Protein AF-A0A937CTL6-F1 (afdb_monomer_lite)

pLDDT: mean 84.27, std 17.91, range [35.34, 97.94]

Organism: NCBI:txid1926872

Sequence (96 aa):
MKAITSAIAAGLLLISTAQAANVYKFTFTDVEYPDATFGTVRAGVKVVKRSTVTVCDYFGPSDQYLGQYQNTDNASTDAPVVEAYCLARFPSRVVR

Foldseek 3Di:
DDDDPDDDDDDDPPPDDDDPPFKAWDKDAQDQAPVRFGGIWIWIWGHDDPWIKIKIWTAGPPRHTPAIDIDTPDPDSDHVSSSVVNRVCSVVGDDD

Radius of gyration: 14.57 Å; chains: 1; bounding box: 39×39×30 Å

Secondary structure (DSSP, 8-state):
--------------------TTEEEEEEEEEEPTTS-EEEEEEEEEEETTEEEEEEEEE-GGG-EEEEEEES------HHHHHHHHHHHGGG-B--

Structure (mmCIF, N/CA/C/O backbone):
data_AF-A0A937CTL6-F1
#
_entry.id   AF-A0A937CTL6-F1
#
loop_
_atom_site.group_PDB
_atom_site.id
_atom_site.type_symbol
_atom_site.label_atom_id
_atom_site.label_alt_id
_atom_site.label_comp_id
_atom_site.label_asym_id
_atom_site.label_entity_id
_atom_site.label_seq_id
_atom_site.pdbx_PDB_ins_code
_atom_site.Cartn_x
_atom_site.Cartn_y
_atom_site.Cartn_z
_atom_site.occupancy
_atom_site.B_iso_or_equiv
_atom_site.auth_seq_id
_atom_site.auth_comp_id
_atom_site.auth_asym_id
_atom_site.auth_atom_id
_atom_site.pdbx_PDB_model_num
ATOM 1 N N . MET A 1 1 ? -21.455 -30.297 8.202 1.00 45.47 1 MET A N 1
ATOM 2 C CA . MET A 1 1 ? -20.353 -29.338 7.982 1.00 45.47 1 MET A CA 1
ATOM 3 C C . MET A 1 1 ? -20.333 -29.014 6.497 1.00 45.47 1 MET A C 1
ATOM 5 O O . MET A 1 1 ? -20.111 -29.917 5.704 1.00 45.47 1 MET A O 1
ATOM 9 N N . LYS A 1 2 ? -20.702 -27.793 6.106 1.00 35.34 2 LYS A N 1
ATOM 10 C CA . LYS A 1 2 ? -20.700 -27.341 4.707 1.00 35.34 2 LYS A CA 1
ATOM 11 C C . LYS A 1 2 ? -19.927 -26.029 4.675 1.00 35.34 2 LYS A C 1
ATOM 13 O O . LYS A 1 2 ? -20.362 -25.060 5.287 1.00 35.34 2 LYS A O 1
ATOM 18 N N . ALA A 1 3 ? -18.756 -26.060 4.047 1.00 43.97 3 ALA A N 1
ATOM 19 C CA . ALA A 1 3 ? -17.941 -24.884 3.793 1.00 43.97 3 ALA A CA 1
ATOM 20 C C . ALA A 1 3 ? -18.724 -23.948 2.865 1.00 43.97 3 ALA A C 1
ATOM 22 O O . ALA A 1 3 ? -19.159 -24.365 1.792 1.00 43.97 3 ALA A O 1
ATOM 23 N N . ILE A 1 4 ? -18.950 -22.715 3.311 1.00 50.12 4 ILE A N 1
ATOM 24 C CA . ILE A 1 4 ? -19.524 -21.658 2.484 1.00 50.12 4 ILE A CA 1
ATOM 25 C C . ILE A 1 4 ? -18.341 -20.881 1.924 1.00 50.12 4 ILE A C 1
ATOM 27 O O . ILE A 1 4 ? -17.684 -20.115 2.623 1.00 50.12 4 ILE A O 1
ATOM 31 N N . THR A 1 5 ? -18.039 -21.161 0.663 1.00 52.16 5 THR A N 1
ATOM 32 C CA . THR A 1 5 ? -17.078 -20.435 -0.159 1.00 52.16 5 THR A CA 1
ATOM 33 C C . THR A 1 5 ? -17.691 -19.076 -0.501 1.00 52.16 5 THR A C 1
ATOM 35 O O . THR A 1 5 ? -18.469 -18.967 -1.447 1.00 52.16 5 THR A O 1
ATOM 38 N N . SER A 1 6 ? -17.402 -18.044 0.292 1.00 49.31 6 SER A N 1
ATOM 39 C CA . SER A 1 6 ? -17.779 -16.667 -0.045 1.00 49.31 6 SER A CA 1
ATOM 40 C C . SER A 1 6 ? -16.796 -16.117 -1.076 1.00 49.31 6 SER A C 1
ATOM 42 O O . SER A 1 6 ? -15.663 -15.772 -0.753 1.00 49.31 6 SER A O 1
ATOM 44 N N . ALA A 1 7 ? -17.230 -16.078 -2.333 1.00 52.22 7 ALA A N 1
ATOM 45 C CA . ALA A 1 7 ? -16.538 -15.390 -3.412 1.00 52.22 7 ALA A CA 1
ATOM 46 C C . ALA A 1 7 ? -16.684 -13.872 -3.215 1.00 52.22 7 ALA A C 1
ATOM 48 O O . ALA A 1 7 ? -17.780 -13.330 -3.351 1.00 52.22 7 ALA A O 1
ATOM 49 N N . ILE A 1 8 ? -15.588 -13.192 -2.878 1.00 54.28 8 ILE A N 1
ATOM 50 C CA . ILE A 1 8 ? -15.531 -11.728 -2.830 1.00 54.28 8 ILE A CA 1
ATOM 51 C C . ILE A 1 8 ? -15.243 -11.247 -4.254 1.00 54.28 8 ILE A C 1
ATOM 53 O O . ILE A 1 8 ? -14.138 -11.401 -4.768 1.00 54.28 8 ILE A O 1
ATOM 57 N N . ALA A 1 9 ? -16.268 -10.711 -4.913 1.00 57.66 9 ALA A N 1
ATOM 58 C CA . ALA A 1 9 ? -16.143 -10.024 -6.190 1.00 57.66 9 ALA A CA 1
ATOM 59 C C . ALA A 1 9 ? -15.862 -8.536 -5.925 1.00 57.66 9 ALA A C 1
ATOM 61 O O . ALA A 1 9 ? -16.790 -7.745 -5.773 1.00 57.66 9 ALA A O 1
ATOM 62 N N . ALA A 1 10 ? -14.583 -8.164 -5.842 1.00 60.28 10 ALA A N 1
ATOM 63 C CA . ALA A 1 10 ? -14.155 -6.767 -5.812 1.00 60.28 10 ALA A CA 1
ATOM 64 C C . ALA A 1 10 ? -13.990 -6.257 -7.255 1.00 60.28 10 ALA A C 1
ATOM 66 O O . ALA A 1 10 ? -13.235 -6.819 -8.051 1.00 60.28 10 ALA A O 1
ATOM 67 N N . GLY A 1 11 ? -14.758 -5.230 -7.622 1.00 57.00 11 GLY A N 1
ATOM 68 C CA . GLY A 1 11 ? -14.770 -4.658 -8.966 1.00 57.00 11 GLY A CA 1
ATOM 69 C C . GLY A 1 11 ? -13.509 -3.845 -9.259 1.00 57.00 11 GLY A C 1
ATOM 70 O O . GLY A 1 11 ? -13.291 -2.798 -8.658 1.00 57.00 11 GLY A O 1
ATOM 71 N N . LEU A 1 12 ? -12.702 -4.294 -10.225 1.00 59.66 12 LEU A N 1
ATOM 72 C CA . LEU A 1 12 ? -11.581 -3.522 -10.762 1.00 59.66 12 LEU A CA 1
ATOM 73 C C . LEU A 1 12 ? -12.092 -2.391 -11.671 1.00 59.66 12 LEU A C 1
ATOM 75 O O . LEU A 1 12 ? -12.471 -2.629 -12.818 1.00 59.66 12 LEU A O 1
ATOM 79 N N . LEU A 1 13 ? -12.024 -1.144 -11.203 1.00 59.56 13 LEU A N 1
ATOM 80 C CA . LEU A 1 13 ? -12.083 0.030 -12.077 1.00 59.56 13 LEU A CA 1
ATOM 81 C C . LEU A 1 13 ? -10.671 0.352 -12.590 1.00 59.56 13 LEU A C 1
ATOM 83 O O . LEU A 1 13 ? -9.899 1.073 -11.961 1.00 59.56 13 LEU A O 1
ATOM 87 N N . LEU A 1 14 ? -10.328 -0.203 -13.756 1.00 59.59 14 LEU A N 1
ATOM 88 C CA . LEU A 1 14 ? -9.076 0.064 -14.471 1.00 59.59 14 LEU A CA 1
ATOM 89 C C . LEU A 1 14 ? -9.126 1.437 -15.160 1.00 59.59 14 LEU A C 1
ATOM 91 O O . LEU A 1 14 ? -9.351 1.540 -16.365 1.00 59.59 14 LEU A O 1
ATOM 95 N N 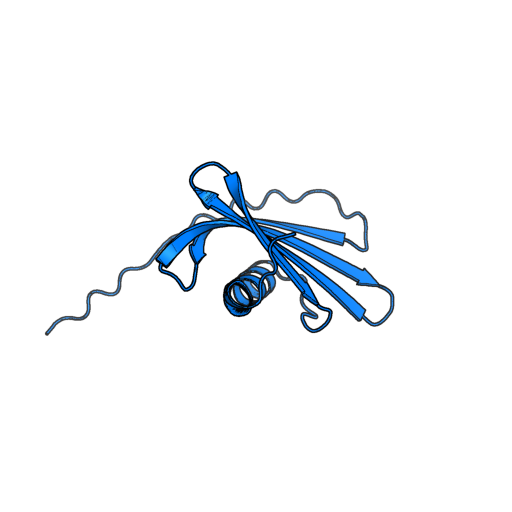. ILE A 1 15 ? -8.893 2.513 -14.411 1.00 56.44 15 ILE A N 1
ATOM 96 C CA . ILE A 1 15 ? -8.577 3.819 -15.005 1.00 56.44 15 ILE A CA 1
ATOM 97 C C . ILE A 1 15 ? -7.104 3.842 -15.428 1.00 56.44 15 ILE A C 1
ATOM 99 O O . ILE A 1 15 ? -6.204 4.173 -14.657 1.00 56.44 15 ILE A O 1
ATOM 103 N N . SER A 1 16 ? -6.852 3.468 -16.683 1.00 50.62 16 SER A N 1
ATOM 104 C CA . SER A 1 16 ? -5.542 3.575 -17.326 1.00 50.62 16 SER A CA 1
ATOM 105 C C . SER A 1 16 ? -5.164 5.050 -17.506 1.00 50.62 16 SER A C 1
ATOM 107 O O . SER A 1 16 ? -5.600 5.700 -18.458 1.00 50.62 16 SER A O 1
ATOM 109 N N . THR A 1 17 ? -4.362 5.598 -16.593 1.00 48.78 17 THR A N 1
ATOM 110 C CA . THR A 1 17 ? -3.760 6.927 -16.763 1.00 48.78 17 THR A CA 1
ATOM 111 C C . THR A 1 17 ? -2.415 6.811 -17.479 1.00 48.78 17 THR A C 1
ATOM 113 O O . THR A 1 17 ? -1.661 5.857 -17.295 1.00 48.78 17 THR A O 1
ATOM 116 N N . ALA A 1 18 ? -2.172 7.763 -18.380 1.00 47.56 18 ALA A N 1
ATOM 117 C CA . ALA A 1 18 ? -1.093 7.763 -19.357 1.00 47.56 18 ALA A CA 1
ATOM 118 C C . ALA A 1 18 ? 0.303 7.529 -18.747 1.00 47.56 18 ALA A C 1
ATOM 120 O O . ALA A 1 18 ? 0.665 8.102 -17.719 1.00 47.56 18 ALA A O 1
ATOM 121 N N . GLN A 1 19 ? 1.096 6.706 -19.441 1.00 45.69 19 GLN A N 1
ATOM 122 C CA . GLN A 1 19 ? 2.461 6.324 -19.087 1.00 45.69 19 GLN A CA 1
ATOM 123 C C . GLN A 1 19 ? 3.401 7.542 -19.072 1.00 45.69 19 GLN A C 1
ATOM 125 O O . GLN A 1 19 ? 4.011 7.895 -20.080 1.00 45.69 19 GLN A O 1
ATOM 130 N N . ALA A 1 20 ? 3.608 8.144 -17.902 1.00 48.59 20 ALA A N 1
ATOM 131 C CA . ALA A 1 20 ? 4.922 8.687 -17.589 1.00 48.59 20 ALA A CA 1
ATOM 132 C C . ALA A 1 20 ? 5.831 7.466 -17.391 1.00 48.59 20 ALA A C 1
ATOM 134 O O . ALA A 1 20 ? 5.725 6.793 -16.370 1.00 48.59 20 ALA A O 1
ATOM 135 N N . ALA A 1 21 ? 6.655 7.148 -18.396 1.00 58.78 21 ALA A N 1
ATOM 136 C CA . ALA A 1 21 ? 7.262 5.834 -18.680 1.00 58.78 21 ALA A CA 1
ATOM 137 C C . ALA A 1 21 ? 8.116 5.157 -17.577 1.00 58.78 21 ALA A C 1
ATOM 139 O O . ALA A 1 21 ? 8.781 4.166 -17.844 1.00 58.78 21 ALA A O 1
ATOM 140 N N . ASN A 1 22 ? 8.127 5.664 -16.344 1.00 78.88 22 ASN A N 1
ATOM 141 C CA . ASN A 1 22 ? 8.881 5.111 -15.224 1.00 78.88 22 ASN A CA 1
ATOM 142 C C . ASN A 1 22 ? 8.119 5.137 -13.889 1.00 78.88 22 ASN A C 1
ATOM 144 O O . ASN A 1 22 ? 8.728 4.834 -12.869 1.00 78.88 22 ASN A O 1
ATOM 148 N N . VAL A 1 23 ? 6.842 5.538 -13.845 1.00 88.75 23 VAL A N 1
ATOM 149 C CA . VAL A 1 23 ? 6.051 5.555 -12.601 1.00 88.75 23 VAL A CA 1
ATOM 150 C C . VAL A 1 23 ? 4.655 4.998 -12.854 1.00 88.75 23 VAL A C 1
ATOM 152 O O . VAL A 1 23 ? 3.878 5.577 -13.606 1.00 88.75 23 VAL A O 1
ATOM 155 N N . TYR A 1 24 ? 4.329 3.914 -12.163 1.00 91.81 24 TYR A N 1
ATOM 156 C CA . TYR A 1 24 ? 3.013 3.294 -12.125 1.00 91.81 24 TYR A CA 1
ATOM 157 C C . TYR A 1 24 ? 2.333 3.701 -10.825 1.00 91.81 24 TYR A C 1
ATOM 159 O O . TYR A 1 24 ? 2.948 3.636 -9.761 1.00 91.81 24 TYR A O 1
ATOM 167 N N . LYS A 1 25 ? 1.084 4.153 -10.905 1.00 94.06 25 LYS A N 1
ATOM 168 C CA . LYS A 1 25 ? 0.287 4.527 -9.737 1.00 94.06 25 LYS A CA 1
ATOM 169 C C . LYS A 1 25 ? -0.948 3.649 -9.677 1.00 94.06 25 LYS A C 1
ATOM 171 O O . LYS A 1 25 ? -1.616 3.466 -10.690 1.00 94.06 25 LYS A O 1
ATOM 176 N N . PHE A 1 26 ? -1.249 3.159 -8.487 1.00 95.12 26 PHE A N 1
ATOM 177 C CA . PHE A 1 26 ? -2.394 2.311 -8.215 1.00 95.12 26 PHE A CA 1
ATOM 178 C C . PHE A 1 26 ? -3.183 2.886 -7.050 1.00 95.12 26 PHE A C 1
ATOM 180 O O . PHE A 1 26 ? -2.635 3.506 -6.136 1.00 95.12 26 PHE A O 1
ATOM 187 N N . THR A 1 27 ? -4.490 2.690 -7.093 1.00 97.19 27 THR A N 1
ATOM 188 C CA . THR A 1 27 ? -5.382 2.985 -5.980 1.00 97.19 27 THR A CA 1
ATOM 189 C C . THR A 1 27 ? -6.293 1.785 -5.828 1.00 97.19 27 THR A C 1
ATOM 191 O O . THR A 1 27 ? -7.035 1.459 -6.750 1.00 97.19 27 THR A O 1
ATOM 194 N N . PHE A 1 28 ? -6.178 1.121 -4.688 1.00 95.62 28 PHE A N 1
ATOM 195 C CA . PHE A 1 28 ? -6.981 -0.029 -4.308 1.00 95.62 28 PHE A CA 1
ATOM 196 C C . PHE A 1 28 ? -7.915 0.441 -3.193 1.00 95.62 28 PHE A C 1
ATOM 198 O O . PHE A 1 28 ? -7.441 0.830 -2.125 1.00 95.62 28 PHE A O 1
ATOM 205 N N . THR A 1 29 ? -9.217 0.504 -3.466 1.00 95.06 29 THR A N 1
ATOM 206 C CA . THR A 1 29 ? -10.252 0.897 -2.495 1.00 95.06 29 THR A CA 1
ATOM 207 C C . THR A 1 29 ? -10.914 -0.340 -1.902 1.00 95.06 29 THR A C 1
ATOM 209 O O . THR A 1 29 ? -10.829 -1.417 -2.489 1.00 95.06 29 THR A O 1
ATOM 212 N N . ASP A 1 30 ? -11.575 -0.183 -0.753 1.00 93.81 30 ASP A N 1
ATOM 213 C CA . ASP A 1 30 ? -12.291 -1.268 -0.064 1.00 93.81 30 ASP A CA 1
ATOM 214 C C . ASP A 1 30 ? -11.400 -2.488 0.238 1.00 93.81 30 ASP A C 1
ATOM 216 O O . ASP A 1 30 ? -11.843 -3.636 0.234 1.00 93.81 30 ASP A O 1
ATOM 220 N N . VAL A 1 31 ? -10.120 -2.225 0.513 1.00 93.75 31 VAL A N 1
ATOM 221 C CA . VAL A 1 31 ? -9.113 -3.242 0.814 1.00 93.75 31 VAL A CA 1
ATOM 222 C C . VAL A 1 31 ? -9.210 -3.628 2.282 1.00 93.75 31 VAL A C 1
ATOM 224 O O . VAL A 1 31 ? -9.139 -2.758 3.150 1.00 93.75 31 VAL A O 1
ATOM 227 N N . GLU A 1 32 ? -9.325 -4.924 2.560 1.00 96.06 32 GLU A N 1
ATOM 228 C CA . GLU A 1 32 ? -9.208 -5.468 3.913 1.00 96.06 32 GLU A CA 1
ATOM 229 C C . GLU A 1 32 ? -7.726 -5.617 4.283 1.00 96.06 32 GLU A C 1
ATOM 231 O O . GLU A 1 32 ? -6.970 -6.368 3.661 1.00 96.06 32 GLU A O 1
ATOM 236 N N . TYR A 1 33 ? -7.293 -4.878 5.296 1.00 94.69 33 TYR A N 1
ATOM 237 C CA . TYR A 1 33 ? -5.952 -4.978 5.849 1.00 94.69 33 TYR A CA 1
ATOM 238 C C . TYR A 1 33 ? -5.788 -6.238 6.715 1.00 94.69 33 TYR A C 1
ATOM 240 O O . TYR A 1 33 ? -6.770 -6.797 7.204 1.00 94.69 33 TYR A O 1
ATOM 248 N N . PRO A 1 34 ? -4.542 -6.667 7.006 1.00 93.94 34 PRO A N 1
ATOM 249 C CA . PRO A 1 34 ? -4.280 -7.810 7.887 1.00 93.94 34 PRO A CA 1
ATOM 250 C C . PRO A 1 34 ? -4.853 -7.705 9.311 1.00 93.94 34 PRO A C 1
ATOM 252 O O . PRO A 1 34 ? -4.906 -8.710 10.014 1.00 93.94 34 PRO A O 1
ATOM 255 N N . ASP A 1 35 ? -5.242 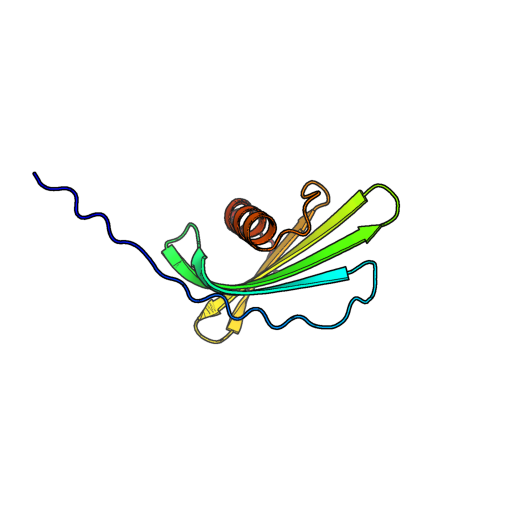-6.509 9.760 1.00 92.06 35 ASP A N 1
ATOM 256 C CA . ASP A 1 35 ? -5.900 -6.269 11.051 1.00 92.06 35 ASP A CA 1
ATOM 257 C C . ASP A 1 35 ? -7.441 -6.257 10.961 1.00 92.06 35 ASP A C 1
ATOM 259 O O . ASP A 1 35 ? -8.104 -5.847 11.913 1.00 92.06 35 ASP A O 1
ATOM 263 N N . ALA A 1 36 ? -8.002 -6.720 9.837 1.00 92.88 36 ALA A N 1
ATOM 264 C CA . ALA A 1 36 ? -9.432 -6.735 9.520 1.00 92.88 36 ALA A CA 1
ATOM 265 C C . ALA A 1 36 ? -10.088 -5.343 9.423 1.00 92.88 36 ALA A C 1
ATOM 267 O O . ALA A 1 36 ? -11.316 -5.225 9.421 1.00 92.88 36 ALA A O 1
ATOM 268 N N . THR A 1 37 ? -9.295 -4.269 9.334 1.00 92.81 37 THR A N 1
ATOM 269 C CA . THR A 1 37 ? -9.818 -2.938 9.009 1.00 92.81 37 THR A CA 1
ATOM 270 C C . THR A 1 37 ? -9.896 -2.745 7.497 1.00 92.81 37 THR A C 1
ATOM 272 O O . THR A 1 37 ? -9.067 -3.258 6.751 1.00 92.81 37 THR A O 1
ATOM 275 N N . PHE A 1 38 ? -10.901 -2.004 7.032 1.00 95.12 38 PHE A N 1
ATOM 276 C CA . PHE A 1 38 ? -11.059 -1.676 5.615 1.00 95.12 38 PHE A CA 1
ATOM 277 C C . PHE A 1 38 ? -10.510 -0.286 5.312 1.00 95.12 38 PHE A C 1
ATOM 279 O O . PHE A 1 38 ? -10.624 0.632 6.131 1.00 95.12 38 PHE A O 1
ATOM 286 N N . GLY A 1 39 ? -9.958 -0.104 4.116 1.00 95.50 39 GLY A N 1
ATOM 287 C CA . GLY A 1 39 ? -9.464 1.199 3.706 1.00 95.50 39 GLY A CA 1
ATOM 288 C C . GLY A 1 39 ? -8.997 1.285 2.260 1.00 95.50 39 GLY A C 1
ATOM 289 O O . GLY A 1 39 ? -9.446 0.544 1.389 1.00 95.50 39 GLY A O 1
ATOM 290 N N . THR A 1 40 ? -8.114 2.250 2.007 1.00 97.38 40 THR A N 1
ATOM 291 C CA . THR A 1 40 ? -7.546 2.522 0.684 1.00 97.38 40 THR A CA 1
ATOM 292 C C . THR A 1 40 ? -6.030 2.391 0.705 1.00 97.38 40 THR A C 1
ATOM 294 O O . THR A 1 40 ? -5.356 3.064 1.483 1.00 97.38 40 THR A O 1
ATOM 297 N N . VAL A 1 41 ? -5.48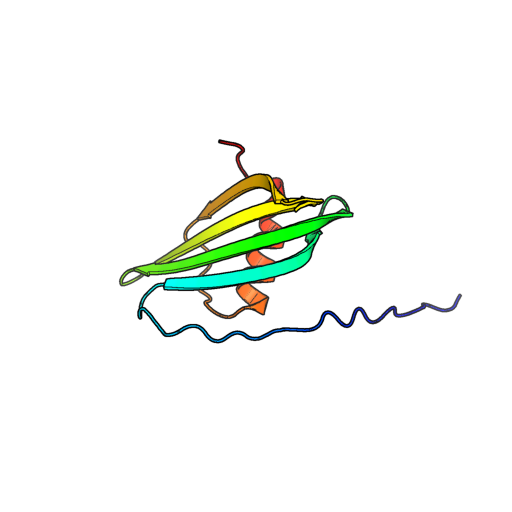0 1.607 -0.220 1.00 97.56 41 VAL A N 1
ATOM 298 C CA . VAL A 1 41 ? -4.043 1.566 -0.503 1.00 97.56 41 VAL A CA 1
ATOM 299 C C . VAL A 1 41 ? -3.755 2.408 -1.737 1.00 97.56 41 VAL A C 1
ATOM 301 O O . VAL A 1 41 ? -4.283 2.148 -2.819 1.00 97.56 41 VAL A O 1
ATOM 304 N N . ARG A 1 42 ? -2.875 3.401 -1.608 1.00 97.31 42 ARG A N 1
ATOM 305 C CA . ARG A 1 42 ? -2.328 4.142 -2.751 1.00 97.31 42 ARG A CA 1
ATOM 306 C C . ARG A 1 42 ? -0.892 3.689 -2.958 1.00 97.31 42 ARG A C 1
ATOM 308 O O . ARG A 1 42 ? -0.041 3.929 -2.109 1.00 97.31 42 ARG A O 1
ATOM 315 N N . ALA A 1 43 ? -0.627 3.013 -4.070 1.00 96.56 43 ALA A N 1
ATOM 316 C CA . ALA A 1 43 ? 0.701 2.495 -4.368 1.00 96.56 43 ALA A CA 1
ATOM 317 C C . ALA A 1 43 ? 1.350 3.246 -5.531 1.00 96.56 43 ALA A C 1
ATOM 319 O O . ALA A 1 43 ? 0.693 3.623 -6.502 1.00 96.56 43 ALA A O 1
ATOM 320 N N . GLY A 1 44 ? 2.660 3.439 -5.446 1.00 94.88 44 GLY A N 1
ATOM 321 C CA . GLY A 1 44 ? 3.487 3.992 -6.507 1.00 94.88 44 GLY A CA 1
ATOM 322 C C . GLY A 1 44 ? 4.683 3.089 -6.765 1.00 94.88 44 GLY A C 1
ATOM 323 O O . GLY A 1 44 ? 5.513 2.919 -5.879 1.00 94.88 44 GLY A O 1
ATOM 324 N N . VAL A 1 45 ? 4.807 2.545 -7.975 1.00 94.44 45 VAL A N 1
ATOM 325 C CA . VAL A 1 45 ? 5.986 1.784 -8.410 1.00 94.44 45 VAL A CA 1
ATOM 326 C C . VAL A 1 45 ? 6.779 2.632 -9.389 1.00 94.44 45 VAL A C 1
ATOM 328 O O . VAL A 1 45 ? 6.335 2.902 -10.502 1.00 94.44 45 VAL A O 1
ATOM 331 N N . LYS A 1 46 ? 7.970 3.063 -8.984 1.00 92.69 46 LYS A N 1
ATOM 332 C CA . LYS A 1 46 ? 8.899 3.808 -9.827 1.00 92.69 46 LYS A CA 1
ATOM 333 C C . LYS A 1 46 ? 10.009 2.893 -10.327 1.00 92.69 46 LYS A C 1
ATOM 335 O O . LYS A 1 46 ? 10.812 2.410 -9.536 1.00 92.69 46 LYS A O 1
ATOM 340 N N . VAL A 1 47 ? 10.109 2.715 -11.637 1.00 89.69 47 VAL A N 1
ATOM 341 C CA . VAL A 1 47 ? 11.217 1.997 -12.276 1.00 89.69 47 VAL A CA 1
ATOM 342 C C . VAL A 1 47 ? 12.407 2.953 -12.423 1.00 89.69 47 VAL A C 1
ATOM 344 O O . VAL A 1 47 ? 12.296 4.031 -13.001 1.00 89.69 47 VAL A O 1
ATOM 347 N N . VAL A 1 48 ? 13.565 2.581 -11.878 1.00 84.50 48 VAL A N 1
ATOM 348 C CA . VAL A 1 48 ? 14.827 3.336 -11.944 1.00 84.50 48 VAL A CA 1
ATOM 349 C C . VAL A 1 48 ? 15.954 2.446 -12.463 1.00 84.50 48 VAL A C 1
ATOM 351 O O . VAL A 1 48 ? 16.575 1.710 -11.704 1.00 84.50 48 VAL A O 1
ATOM 354 N N . LYS A 1 49 ? 16.276 2.551 -13.759 1.00 81.50 49 LYS A N 1
ATOM 355 C CA . LYS A 1 49 ? 17.344 1.798 -14.457 1.00 81.50 49 LYS A CA 1
ATOM 356 C C . LYS A 1 49 ? 17.323 0.276 -14.205 1.00 81.50 49 LYS A C 1
ATOM 358 O O . LYS A 1 49 ? 16.846 -0.460 -15.054 1.00 81.50 49 LYS A O 1
ATOM 363 N N . ARG A 1 50 ? 17.896 -0.190 -13.087 1.00 80.38 50 ARG A N 1
ATOM 364 C CA . ARG A 1 50 ? 18.033 -1.607 -12.686 1.00 80.38 50 ARG A CA 1
ATOM 365 C C . ARG A 1 50 ? 17.277 -1.965 -11.399 1.00 80.38 50 ARG A C 1
ATOM 367 O O . ARG A 1 50 ? 17.500 -3.034 -10.846 1.00 80.38 50 ARG A O 1
ATOM 374 N N . SER A 1 51 ? 16.447 -1.068 -10.881 1.00 84.19 51 SER A N 1
ATOM 375 C CA . SER A 1 51 ? 15.687 -1.285 -9.652 1.00 84.19 51 SER A CA 1
ATOM 376 C C . SER A 1 51 ? 14.298 -0.671 -9.778 1.00 84.19 51 SER A C 1
ATOM 378 O O . SER A 1 51 ? 14.026 0.133 -10.670 1.00 84.19 51 SER A O 1
ATOM 380 N N . THR A 1 52 ? 13.418 -1.064 -8.880 1.00 90.31 52 TH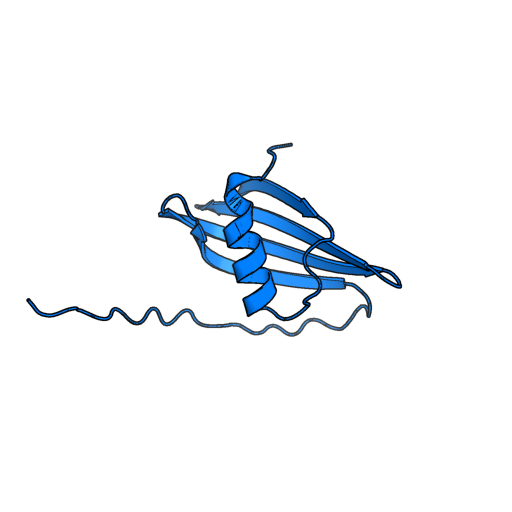R A N 1
ATOM 381 C CA . THR A 1 52 ? 12.064 -0.560 -8.713 1.00 90.31 52 THR A CA 1
ATOM 382 C C . THR A 1 52 ? 11.953 -0.045 -7.292 1.00 90.31 52 THR A C 1
ATOM 384 O O . THR A 1 52 ? 12.399 -0.697 -6.360 1.00 90.31 52 THR A O 1
ATOM 387 N N . VAL A 1 53 ? 11.387 1.139 -7.111 1.00 93.44 53 VAL A N 1
ATOM 388 C CA . VAL A 1 53 ? 11.011 1.655 -5.794 1.00 93.44 53 VAL A CA 1
ATOM 389 C C . VAL A 1 53 ? 9.505 1.531 -5.699 1.00 93.44 53 VAL A C 1
ATOM 391 O O . VAL A 1 53 ? 8.802 2.132 -6.508 1.00 93.44 53 VAL A O 1
ATOM 394 N N . THR A 1 54 ? 9.013 0.768 -4.732 1.00 95.75 54 THR A N 1
ATOM 395 C CA . THR A 1 54 ? 7.583 0.673 -4.442 1.00 95.75 54 THR A CA 1
ATOM 396 C C . THR A 1 54 ? 7.284 1.425 -3.158 1.00 95.75 54 THR A C 1
ATOM 398 O O . THR A 1 54 ? 7.942 1.220 -2.140 1.00 95.75 54 THR A O 1
ATOM 401 N N . VAL A 1 55 ? 6.296 2.306 -3.228 1.00 96.25 55 VAL A N 1
ATOM 402 C CA . VAL A 1 55 ? 5.731 3.048 -2.102 1.00 96.25 55 VAL A CA 1
ATOM 403 C C . VAL A 1 55 ? 4.288 2.592 -1.939 1.00 96.25 55 VAL A C 1
ATOM 405 O O . VAL A 1 55 ? 3.564 2.527 -2.928 1.00 96.25 55 VAL A O 1
ATOM 408 N N . CYS A 1 56 ? 3.881 2.283 -0.715 1.00 97.50 56 CYS A N 1
ATOM 409 C CA . CYS A 1 56 ? 2.524 1.916 -0.333 1.00 97.50 56 CYS A CA 1
ATOM 410 C C . CYS A 1 56 ? 2.068 2.875 0.770 1.00 97.50 56 CYS A C 1
ATOM 412 O O . CYS A 1 56 ? 2.575 2.802 1.890 1.00 97.50 56 CYS A O 1
ATOM 414 N N . ASP A 1 57 ? 1.137 3.768 0.456 1.00 97.94 57 ASP A N 1
ATOM 415 C CA . ASP A 1 57 ? 0.449 4.612 1.427 1.00 97.94 57 ASP A CA 1
ATOM 416 C C . ASP A 1 57 ? -0.864 3.944 1.837 1.00 97.94 57 ASP A C 1
ATOM 418 O O . ASP A 1 57 ? -1.650 3.525 0.982 1.00 97.94 57 ASP A O 1
ATOM 422 N N . TYR A 1 58 ? -1.104 3.856 3.143 1.00 97.62 58 TYR A N 1
ATOM 423 C CA . TYR A 1 58 ? -2.273 3.192 3.710 1.00 97.62 58 TYR A CA 1
ATOM 424 C C . TYR A 1 58 ? -3.212 4.221 4.323 1.00 97.62 58 TYR A C 1
ATOM 426 O O . TYR A 1 58 ? -2.796 5.055 5.129 1.00 97.62 58 TYR A O 1
ATOM 434 N N . PHE A 1 59 ? -4.487 4.130 3.973 1.00 97.56 59 PHE A N 1
ATOM 435 C CA . PHE A 1 59 ? -5.544 4.980 4.502 1.00 97.56 59 PHE A CA 1
ATOM 436 C C . PHE A 1 59 ? -6.651 4.111 5.089 1.00 97.56 59 PHE A C 1
ATOM 438 O O . PHE A 1 59 ? -7.021 3.103 4.493 1.00 97.56 59 PHE A O 1
ATOM 445 N N . GLY A 1 60 ? -7.159 4.474 6.257 1.00 95.62 60 GLY A N 1
ATOM 446 C CA . GLY A 1 60 ? -8.306 3.846 6.897 1.00 95.62 60 GLY A CA 1
ATOM 447 C C . GLY A 1 60 ? -9.629 4.390 6.355 1.00 95.62 60 GLY A C 1
ATOM 448 O O . GLY A 1 60 ? -9.644 5.096 5.338 1.00 95.62 60 GLY A O 1
ATOM 449 N N . PRO A 1 61 ? -10.748 4.107 7.041 1.00 90.81 61 PRO A N 1
ATOM 450 C CA . PRO A 1 61 ? -12.026 4.717 6.706 1.00 90.81 61 PRO A CA 1
ATOM 451 C C . PRO A 1 61 ? -11.924 6.249 6.783 1.00 90.81 61 PRO A C 1
ATOM 453 O O . PRO A 1 61 ? -11.200 6.799 7.614 1.00 90.81 61 PRO A O 1
ATOM 456 N N . SER A 1 62 ? -12.648 6.940 5.899 1.00 89.69 62 SER A N 1
ATOM 457 C CA . SER A 1 62 ? -12.645 8.410 5.798 1.00 89.69 62 SER A CA 1
ATOM 458 C C . SER A 1 62 ? -11.279 9.032 5.453 1.00 89.69 62 SER A C 1
ATOM 460 O O . SER A 1 62 ? -10.974 10.128 5.919 1.00 89.69 62 SER A O 1
ATOM 462 N N . ASP A 1 63 ? -10.451 8.343 4.656 1.00 88.31 63 ASP A N 1
ATOM 463 C CA . ASP A 1 63 ? -9.120 8.809 4.221 1.00 88.31 63 ASP A CA 1
ATOM 464 C C . ASP A 1 63 ? -8.153 9.127 5.388 1.00 88.31 63 ASP A C 1
ATOM 466 O O . ASP A 1 63 ? -7.211 9.912 5.248 1.00 88.31 63 ASP A O 1
ATOM 470 N N . GLN A 1 64 ? -8.337 8.499 6.557 1.00 94.69 64 GLN A N 1
ATOM 471 C CA . GLN A 1 64 ? -7.392 8.637 7.668 1.00 94.69 64 GLN A CA 1
ATOM 472 C C . GLN A 1 64 ? -6.044 8.019 7.288 1.00 94.69 64 GLN A C 1
ATOM 474 O O . GLN A 1 64 ? -5.960 6.816 7.078 1.00 94.69 64 GLN A O 1
ATOM 479 N N . TYR A 1 65 ? -4.964 8.798 7.267 1.00 95.62 65 TYR A N 1
ATOM 480 C CA . TYR A 1 65 ? -3.635 8.253 6.992 1.00 95.62 65 TYR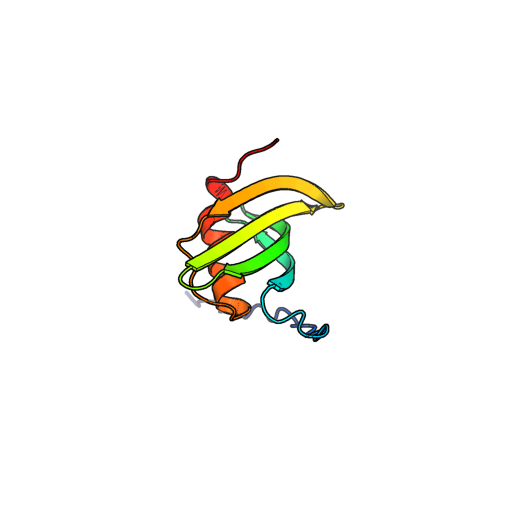 A CA 1
ATOM 481 C C . TYR A 1 65 ? -3.163 7.312 8.113 1.00 95.62 65 TYR A C 1
ATOM 483 O O . TYR A 1 65 ? -3.110 7.698 9.281 1.00 95.62 65 TYR A O 1
ATOM 491 N N . LEU A 1 66 ? -2.814 6.075 7.751 1.00 96.19 66 LEU A N 1
ATOM 492 C CA . LEU A 1 66 ? -2.366 5.021 8.670 1.00 96.19 66 LEU A CA 1
ATOM 493 C C . LEU A 1 66 ? -0.854 4.774 8.607 1.00 96.19 66 LEU A C 1
ATOM 495 O O . LEU A 1 66 ? -0.338 3.985 9.402 1.00 96.19 66 LEU A O 1
ATOM 499 N N . GLY A 1 67 ? -0.149 5.420 7.675 1.00 97.19 67 GLY A N 1
ATOM 500 C CA . GLY A 1 67 ? 1.296 5.315 7.487 1.00 97.19 67 GLY A CA 1
ATOM 501 C C . GLY A 1 67 ? 1.696 4.896 6.074 1.00 97.19 67 GLY A C 1
ATOM 502 O O . GLY A 1 67 ? 0.858 4.698 5.194 1.00 97.19 67 GLY A O 1
ATOM 503 N N . GLN A 1 68 ? 3.003 4.736 5.874 1.00 97.50 68 GLN A N 1
ATOM 504 C CA . GLN A 1 68 ? 3.608 4.366 4.596 1.00 97.50 68 GLN A CA 1
ATOM 505 C C . GLN A 1 68 ? 4.630 3.249 4.761 1.00 97.50 68 GLN A C 1
AT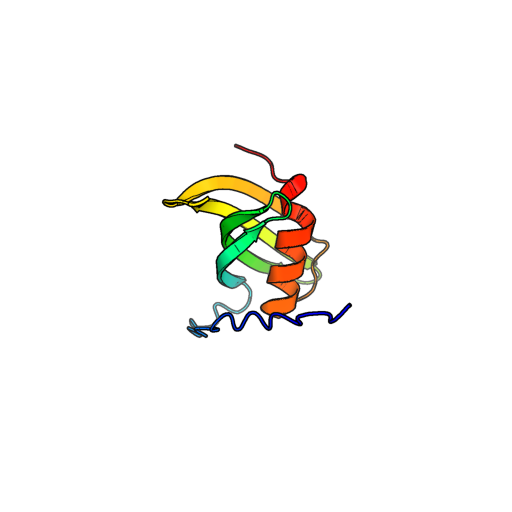OM 507 O O . GLN A 1 68 ? 5.371 3.193 5.742 1.00 97.50 68 GLN A O 1
ATOM 512 N N . TYR A 1 69 ? 4.715 2.390 3.754 1.00 97.25 69 TYR A N 1
ATOM 513 C CA . TYR A 1 69 ? 5.832 1.479 3.558 1.00 97.25 69 TYR A CA 1
ATOM 514 C C . TYR A 1 69 ? 6.528 1.789 2.231 1.00 97.25 69 TYR A C 1
ATOM 516 O O . TYR A 1 69 ? 5.867 2.017 1.222 1.00 97.25 69 TYR A O 1
ATOM 524 N N . GLN A 1 70 ? 7.860 1.789 2.217 1.00 95.94 70 GLN A N 1
ATOM 525 C CA . GLN A 1 70 ? 8.651 1.981 1.003 1.00 95.94 70 GLN A CA 1
ATOM 526 C C . GLN A 1 70 ? 9.816 0.998 0.982 1.00 95.94 70 GLN A C 1
ATOM 528 O O . GLN A 1 70 ? 10.578 0.926 1.947 1.00 95.94 70 GLN A O 1
ATOM 533 N N . ASN A 1 71 ? 9.999 0.299 -0.138 1.00 95.19 71 ASN A N 1
ATOM 534 C CA . ASN A 1 71 ? 11.163 -0.557 -0.355 1.00 95.19 71 ASN A CA 1
ATOM 535 C C . ASN A 1 71 ? 11.416 -0.808 -1.854 1.00 95.19 71 ASN A C 1
ATOM 537 O O . ASN A 1 71 ? 10.675 -0.330 -2.715 1.00 95.19 71 ASN A O 1
ATOM 541 N N . THR A 1 72 ? 12.490 -1.529 -2.172 1.00 93.75 72 THR A N 1
ATOM 542 C CA . THR A 1 72 ? 12.934 -1.835 -3.538 1.00 93.75 72 THR A CA 1
ATOM 543 C C . THR A 1 72 ? 12.861 -3.316 -3.912 1.00 93.75 72 THR A C 1
ATOM 545 O O . THR A 1 72 ? 13.376 -3.722 -4.952 1.00 93.75 72 THR A O 1
ATOM 548 N N . ASP A 1 73 ? 12.238 -4.136 -3.066 1.00 91.69 73 ASP A N 1
ATOM 549 C CA . ASP A 1 73 ? 12.134 -5.590 -3.227 1.00 91.69 73 ASP A CA 1
ATOM 550 C C . ASP A 1 73 ? 10.916 -6.045 -4.055 1.00 91.69 73 ASP A C 1
ATOM 552 O O . ASP A 1 73 ? 10.881 -7.193 -4.493 1.00 91.69 73 ASP A O 1
ATOM 556 N N . ASN A 1 74 ? 9.954 -5.162 -4.349 1.00 88.31 74 ASN A N 1
ATOM 557 C CA . ASN A 1 74 ? 8.922 -5.432 -5.355 1.00 88.31 74 ASN A CA 1
ATOM 558 C C . ASN A 1 74 ? 9.407 -5.046 -6.757 1.00 88.31 74 ASN A C 1
ATOM 560 O O . ASN A 1 74 ? 9.561 -3.860 -7.054 1.00 88.31 74 ASN A O 1
ATOM 564 N N . ALA A 1 75 ? 9.595 -6.043 -7.623 1.00 84.75 75 ALA A N 1
ATOM 565 C CA . ALA A 1 75 ? 9.999 -5.870 -9.020 1.00 84.75 75 ALA A CA 1
ATOM 566 C C . ALA A 1 75 ? 8.826 -5.821 -10.017 1.00 84.75 75 ALA A C 1
ATOM 568 O O . ALA A 1 75 ? 9.056 -5.601 -11.205 1.00 84.75 75 ALA A O 1
ATOM 569 N N . SER A 1 76 ? 7.586 -6.031 -9.562 1.00 88.50 76 SER A N 1
ATOM 570 C CA . SER A 1 76 ? 6.417 -6.087 -10.442 1.00 88.50 76 SER A CA 1
ATOM 571 C C . SER A 1 76 ? 5.693 -4.743 -10.536 1.00 88.50 76 SER A C 1
ATOM 573 O O . SER A 1 76 ? 5.598 -3.982 -9.570 1.00 88.50 76 SER A O 1
ATOM 575 N N . THR A 1 77 ? 5.159 -4.480 -11.726 1.00 91.44 77 THR A N 1
ATOM 576 C CA . THR A 1 77 ? 4.247 -3.372 -12.035 1.00 91.44 77 THR A CA 1
ATOM 577 C C . THR A 1 77 ? 2.826 -3.872 -12.313 1.00 91.44 77 THR A C 1
ATOM 579 O O . THR A 1 77 ? 1.994 -3.110 -12.800 1.00 91.44 77 THR A O 1
ATOM 582 N N . ASP A 1 78 ? 2.538 -5.146 -12.037 1.00 93.00 78 ASP A N 1
ATOM 583 C CA . ASP A 1 78 ? 1.206 -5.729 -12.166 1.00 93.00 78 ASP A CA 1
ATOM 584 C C . ASP A 1 78 ? 0.357 -5.351 -10.956 1.00 93.00 78 ASP A C 1
ATOM 586 O O . ASP A 1 78 ? 0.718 -5.649 -9.817 1.00 93.00 78 ASP A O 1
ATOM 590 N N . ALA A 1 79 ? -0.802 -4.737 -11.200 1.00 92.88 79 ALA A N 1
ATOM 591 C CA . ALA A 1 79 ? -1.718 -4.285 -10.154 1.00 92.88 79 ALA A CA 1
ATOM 592 C C . ALA A 1 79 ? -1.990 -5.331 -9.044 1.00 92.88 79 ALA A C 1
ATOM 594 O O . ALA A 1 79 ? -1.765 -4.989 -7.884 1.00 92.88 79 ALA A O 1
ATOM 595 N N . PRO A 1 80 ? -2.378 -6.594 -9.336 1.00 94.94 80 PRO A N 1
ATOM 596 C CA . PRO A 1 80 ? -2.643 -7.578 -8.279 1.00 94.94 80 PRO A CA 1
ATOM 597 C C . PRO A 1 80 ? -1.387 -7.974 -7.488 1.00 94.94 80 PRO A C 1
ATOM 599 O O . PRO A 1 80 ? -1.471 -8.301 -6.306 1.00 94.94 80 PRO A O 1
ATOM 602 N N . VAL A 1 81 ? -0.206 -7.931 -8.114 1.00 95.31 81 VAL A N 1
ATOM 603 C CA . VAL A 1 81 ? 1.064 -8.232 -7.435 1.00 95.31 81 VAL A CA 1
ATOM 604 C C . VAL A 1 81 ? 1.454 -7.081 -6.511 1.00 95.31 81 VAL A C 1
ATOM 606 O O . VAL A 1 81 ? 1.881 -7.314 -5.382 1.00 95.31 81 VAL A O 1
ATOM 609 N N . VAL A 1 82 ? 1.265 -5.839 -6.964 1.00 95.50 82 VAL A N 1
ATOM 610 C CA . VAL A 1 82 ? 1.514 -4.631 -6.167 1.00 95.50 82 VAL A CA 1
ATOM 611 C C . VAL A 1 82 ? 0.556 -4.549 -4.977 1.00 95.50 82 VAL A C 1
ATOM 613 O O . VAL A 1 82 ? 0.994 -4.229 -3.874 1.00 95.50 82 VAL A O 1
ATOM 616 N N . GLU A 1 83 ? -0.723 -4.880 -5.170 1.00 96.44 83 GLU A N 1
ATOM 617 C CA . GLU A 1 83 ? -1.714 -4.947 -4.091 1.00 96.44 83 GLU A CA 1
ATOM 618 C C . GLU A 1 83 ? -1.303 -5.958 -3.017 1.00 96.44 83 GLU A C 1
ATOM 620 O O . GLU A 1 83 ? -1.149 -5.594 -1.850 1.00 96.44 83 GLU A O 1
ATOM 625 N N . ALA A 1 84 ? -1.040 -7.207 -3.419 1.00 96.12 84 ALA A N 1
ATOM 626 C CA . ALA A 1 84 ? -0.616 -8.266 -2.508 1.00 96.12 84 ALA A CA 1
ATOM 627 C C . ALA A 1 84 ? 0.680 -7.902 -1.765 1.00 96.12 84 ALA A C 1
ATOM 629 O O . ALA A 1 84 ? 0.810 -8.149 -0.564 1.00 96.12 84 ALA A O 1
ATOM 630 N N . TYR A 1 85 ? 1.629 -7.272 -2.463 1.00 96.44 85 TYR A N 1
ATOM 631 C CA . TYR A 1 85 ? 2.862 -6.773 -1.867 1.00 96.44 85 TYR A CA 1
ATOM 632 C C . TYR A 1 85 ? 2.602 -5.701 -0.799 1.00 96.44 85 TYR A C 1
ATOM 634 O O . TYR A 1 85 ? 3.148 -5.799 0.303 1.00 96.44 85 TYR A O 1
ATOM 642 N N . CYS A 1 86 ? 1.763 -4.701 -1.087 1.00 97.19 86 CYS A N 1
ATOM 643 C CA . CYS A 1 86 ? 1.423 -3.665 -0.114 1.00 97.19 86 CYS A CA 1
ATOM 644 C C . CYS A 1 86 ? 0.672 -4.254 1.091 1.00 97.19 86 CYS A C 1
ATOM 646 O O . CYS A 1 86 ? 1.017 -3.963 2.234 1.00 97.19 86 CYS A O 1
ATOM 648 N N . LEU A 1 87 ? -0.291 -5.151 0.872 1.00 97.25 87 LEU A N 1
ATOM 649 C CA . LEU A 1 87 ? -1.022 -5.815 1.955 1.00 97.25 87 LEU A CA 1
ATOM 650 C C . LEU A 1 87 ? -0.098 -6.596 2.896 1.00 97.25 87 LEU A C 1
ATOM 652 O O . LEU A 1 87 ? -0.189 -6.456 4.117 1.00 97.25 87 LEU A O 1
ATOM 656 N N . ALA A 1 88 ? 0.859 -7.343 2.342 1.00 97.38 88 ALA A N 1
ATOM 657 C CA . ALA A 1 88 ? 1.845 -8.083 3.126 1.00 97.38 88 ALA A CA 1
ATOM 658 C C . ALA A 1 88 ? 2.764 -7.177 3.971 1.00 97.38 88 ALA A C 1
ATOM 660 O O . ALA A 1 88 ? 3.355 -7.634 4.951 1.00 97.38 88 ALA A O 1
ATOM 661 N N . ARG A 1 89 ? 2.906 -5.894 3.607 1.00 97.31 89 ARG A N 1
ATOM 662 C CA . ARG A 1 89 ? 3.786 -4.922 4.279 1.00 97.31 89 ARG A CA 1
ATOM 663 C C . ARG A 1 89 ? 3.052 -3.886 5.115 1.00 97.31 89 ARG A C 1
ATOM 665 O O . ARG A 1 89 ? 3.710 -3.079 5.773 1.00 97.31 89 ARG A O 1
ATOM 672 N N . PHE A 1 90 ? 1.726 -3.955 5.185 1.00 96.75 90 PHE A N 1
ATOM 673 C CA . PHE A 1 90 ? 0.928 -3.122 6.078 1.00 96.75 90 PHE A CA 1
ATOM 674 C C . PHE A 1 90 ? 1.432 -3.128 7.539 1.00 96.75 90 PHE A C 1
ATOM 676 O O . PHE A 1 90 ? 1.527 -2.046 8.126 1.00 96.75 90 PHE A O 1
ATOM 683 N N . PRO A 1 91 ? 1.848 -4.264 8.145 1.00 96.75 91 PRO A N 1
ATOM 684 C CA . PRO A 1 91 ? 2.384 -4.267 9.513 1.00 96.75 91 PRO A CA 1
ATOM 685 C C . PRO A 1 91 ? 3.736 -3.552 9.663 1.00 96.75 91 PRO A C 1
ATOM 687 O O . PRO A 1 91 ? 4.110 -3.173 10.766 1.00 96.75 91 PRO A O 1
ATOM 690 N N . SER A 1 92 ? 4.485 -3.378 8.570 1.00 96.69 92 SER A N 1
ATOM 691 C CA . SER A 1 92 ? 5.802 -2.722 8.548 1.00 96.69 92 SER A CA 1
ATOM 692 C C . SER A 1 92 ? 5.734 -1.237 8.188 1.00 96.69 92 SER A C 1
ATOM 694 O O . SER A 1 92 ? 6.774 -0.607 7.991 1.00 96.69 92 SER A O 1
ATOM 696 N N . ARG A 1 93 ? 4.529 -0.677 8.049 1.00 96.31 93 ARG A N 1
ATOM 697 C CA . ARG A 1 93 ? 4.344 0.745 7.763 1.00 96.31 93 ARG A CA 1
ATOM 698 C C . ARG A 1 93 ? 4.904 1.613 8.890 1.00 96.31 93 ARG A C 1
ATOM 700 O O . ARG A 1 93 ? 4.891 1.234 10.059 1.00 96.31 93 ARG A O 1
ATOM 707 N N . VAL A 1 94 ? 5.337 2.812 8.533 1.00 95.88 94 VAL A N 1
ATOM 708 C CA . VAL A 1 94 ? 5.787 3.843 9.467 1.00 95.88 94 VAL A CA 1
ATOM 709 C C . VAL A 1 94 ? 4.822 5.018 9.382 1.00 95.88 94 VAL A C 1
ATOM 711 O O . VAL A 1 94 ? 4.476 5.461 8.287 1.00 95.88 94 VAL A O 1
ATOM 714 N N . VAL A 1 95 ? 4.391 5.520 10.536 1.00 90.69 95 VAL A N 1
ATOM 715 C CA . VAL A 1 95 ? 3.632 6.771 10.640 1.00 90.69 95 VAL A CA 1
ATOM 716 C C . VAL A 1 95 ? 4.650 7.908 10.711 1.00 90.69 95 VAL A C 1
ATOM 718 O O . VAL A 1 95 ? 5.535 7.877 11.568 1.00 90.69 95 VAL A O 1
ATOM 721 N N . ARG A 1 96 ? 4.581 8.857 9.779 1.00 66.81 96 ARG A N 1
ATOM 722 C CA . ARG A 1 96 ? 5.453 10.036 9.727 1.00 66.81 96 ARG A CA 1
ATOM 723 C C . ARG A 1 96 ? 4.628 11.306 9.708 1.00 66.81 96 ARG A C 1
ATOM 725 O O . ARG A 1 96 ? 3.525 11.254 9.123 1.00 66.81 96 ARG A O 1
#